Protein AF-A0A914FYN4-F1 (afdb_monomer_lite)

Sequence (173 aa):
MMVNKKKFKGQRDYVEPCQWNPIYTGNDLTDFSFATVGILIRLGVPTLMHIIGAFLCFIAFFFAIFGYFKKDSRSVISAIFYVIGGLTVSMSVLQFVCVVDDEMAPRMKPNAAGEPSSFSYRYGYSFMAAALSFLPAQLCIYLQTQMYFQRYPTPREKSKVIPGLEDLRNLFL

pLDDT: mean 80.45, std 16.2, range [28.34, 97.25]

Structure (mmCIF, N/CA/C/O backbone):
data_AF-A0A914FYN4-F1
#
_entry.id   AF-A0A914FYN4-F1
#
loop_
_atom_site.group_PDB
_atom_site.id
_atom_site.type_symbol
_atom_site.label_atom_id
_atom_site.label_alt_id
_atom_site.label_comp_id
_atom_site.label_asym_id
_atom_site.label_entity_id
_atom_site.label_seq_id
_atom_site.pdbx_PDB_ins_code
_atom_site.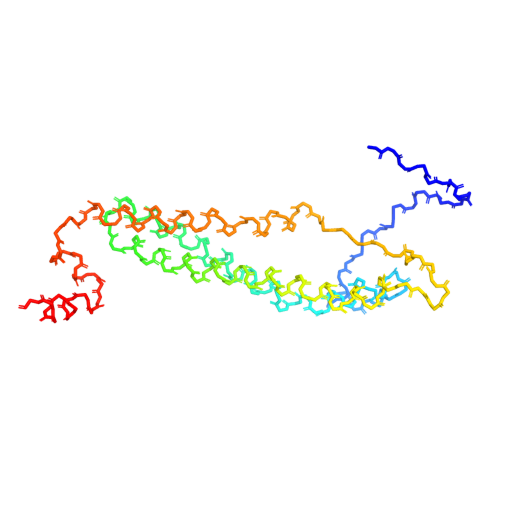Cartn_x
_atom_site.Cartn_y
_atom_site.Cartn_z
_atom_site.occupancy
_atom_site.B_iso_or_equiv
_atom_site.auth_seq_id
_atom_site.auth_comp_id
_atom_site.auth_asym_id
_atom_site.auth_atom_id
_atom_site.pdbx_PDB_model_num
ATOM 1 N N . MET A 1 1 ? 1.889 26.609 -20.715 1.00 28.34 1 MET A N 1
ATOM 2 C CA . MET A 1 1 ? 2.979 27.356 -21.376 1.00 28.34 1 MET A CA 1
ATOM 3 C C . MET A 1 1 ? 3.603 26.428 -22.407 1.00 28.34 1 MET A C 1
ATOM 5 O O . MET A 1 1 ? 4.052 25.349 -22.044 1.00 28.34 1 MET A O 1
ATOM 9 N N . MET A 1 2 ? 3.455 26.765 -23.688 1.00 29.69 2 MET A N 1
ATOM 10 C CA . MET A 1 2 ? 3.835 25.925 -24.827 1.00 29.69 2 MET A CA 1
ATOM 11 C C . MET A 1 2 ? 5.355 25.930 -25.005 1.00 29.69 2 MET A C 1
ATOM 13 O O . MET A 1 2 ? 5.947 27.002 -25.094 1.00 29.69 2 MET A O 1
ATOM 17 N N . VAL A 1 3 ? 5.975 24.752 -25.107 1.00 29.31 3 VAL A N 1
ATOM 18 C CA . VAL A 1 3 ? 7.357 24.621 -25.585 1.00 29.31 3 VAL A CA 1
ATOM 19 C C . VAL A 1 3 ? 7.325 23.886 -26.917 1.00 29.31 3 VAL A C 1
ATOM 21 O O . VAL A 1 3 ? 6.976 22.711 -27.011 1.00 29.31 3 VAL A O 1
ATOM 24 N N . ASN A 1 4 ? 7.652 24.649 -27.952 1.00 38.91 4 ASN A N 1
ATOM 25 C CA . ASN A 1 4 ? 7.756 24.257 -29.344 1.00 38.91 4 ASN A CA 1
ATOM 26 C C . ASN A 1 4 ? 8.944 23.289 -29.518 1.00 38.91 4 ASN A C 1
ATOM 28 O O . ASN A 1 4 ? 10.099 23.713 -29.486 1.00 38.91 4 ASN A O 1
ATOM 32 N N . LYS A 1 5 ? 8.679 21.984 -29.673 1.00 43.50 5 LYS A N 1
ATOM 33 C CA . LYS A 1 5 ? 9.694 21.015 -30.112 1.00 43.50 5 LYS A CA 1
ATOM 34 C C . LYS A 1 5 ? 9.671 20.942 -31.637 1.00 43.50 5 LYS A C 1
ATOM 36 O O . LYS A 1 5 ? 8.679 20.521 -32.229 1.00 43.50 5 LYS A O 1
ATOM 41 N N . LYS A 1 6 ? 10.787 21.345 -32.257 1.00 39.44 6 LYS A N 1
ATOM 42 C CA . LYS A 1 6 ? 11.084 21.137 -33.681 1.00 39.44 6 LYS A CA 1
ATOM 43 C C . LYS A 1 6 ? 10.727 19.696 -34.066 1.00 39.44 6 LYS A C 1
ATOM 45 O O . LYS A 1 6 ? 11.314 18.755 -33.539 1.00 39.44 6 LYS A O 1
ATOM 50 N N . LYS A 1 7 ? 9.764 19.541 -34.980 1.00 37.06 7 LYS A N 1
ATOM 51 C CA . LYS A 1 7 ? 9.417 18.256 -35.595 1.00 37.06 7 LYS A CA 1
ATOM 52 C C . LYS A 1 7 ? 10.630 17.735 -36.368 1.00 37.06 7 LYS A C 1
ATOM 54 O O . LYS A 1 7 ? 10.924 18.225 -37.457 1.00 37.06 7 LYS A O 1
ATOM 59 N N . PHE A 1 8 ? 11.314 16.739 -35.813 1.00 34.69 8 PHE A N 1
ATOM 60 C CA . PHE A 1 8 ? 12.179 15.864 -36.595 1.00 34.69 8 PHE A CA 1
ATOM 61 C C . PHE A 1 8 ? 11.290 15.085 -37.576 1.00 34.69 8 PHE A C 1
ATOM 63 O O . PHE A 1 8 ? 10.347 14.400 -37.179 1.00 34.69 8 PHE A O 1
ATOM 70 N N . LYS A 1 9 ? 11.547 15.254 -38.877 1.00 35.34 9 LYS A N 1
ATOM 71 C CA . LYS A 1 9 ? 10.918 14.477 -39.952 1.00 35.34 9 LYS A CA 1
ATOM 72 C C . LYS A 1 9 ? 11.304 13.006 -39.769 1.00 35.34 9 LYS A C 1
ATOM 74 O O . LYS A 1 9 ? 12.474 12.680 -39.931 1.00 35.34 9 LYS A O 1
ATOM 79 N N . GLY A 1 10 ? 10.336 12.138 -39.466 1.00 38.31 10 GLY A N 1
ATOM 80 C CA . GLY A 1 10 ? 10.534 10.684 -39.539 1.00 38.31 10 GLY A CA 1
ATOM 81 C C . GLY A 1 10 ? 9.731 9.815 -38.571 1.00 38.31 10 GLY A C 1
ATOM 82 O O . GLY A 1 10 ? 9.665 8.609 -38.782 1.00 38.31 10 GLY A O 1
ATOM 83 N N . GLN A 1 11 ? 9.089 10.374 -37.545 1.00 38.75 11 GLN A N 1
ATOM 84 C CA . GLN A 1 11 ? 8.362 9.563 -36.564 1.00 38.75 11 GLN A CA 1
ATOM 85 C C . GLN A 1 11 ? 6.919 9.335 -37.031 1.00 38.75 11 GLN A C 1
ATOM 87 O O . GLN A 1 11 ? 6.024 10.133 -36.772 1.00 38.75 11 GLN A O 1
ATOM 92 N N . ARG A 1 12 ? 6.713 8.260 -37.802 1.00 39.66 12 ARG A N 1
ATOM 93 C CA . ARG A 1 12 ? 5.394 7.624 -37.899 1.00 39.66 12 ARG A CA 1
ATOM 94 C C . ARG A 1 12 ? 5.006 7.195 -36.485 1.00 39.66 12 ARG A C 1
ATOM 96 O O . ARG A 1 12 ? 5.837 6.591 -35.810 1.00 39.66 12 ARG A O 1
ATOM 103 N N . ASP A 1 13 ? 3.782 7.503 -36.068 1.00 43.88 13 ASP A N 1
ATOM 104 C CA . ASP A 1 13 ? 3.164 7.018 -34.832 1.00 43.88 13 ASP A CA 1
ATOM 105 C C . ASP A 1 13 ? 3.024 5.486 -34.889 1.00 43.88 13 ASP A C 1
ATOM 107 O O . ASP A 1 13 ? 1.949 4.943 -35.134 1.00 43.88 13 ASP A O 1
ATOM 111 N N . TYR A 1 14 ? 4.127 4.757 -34.732 1.00 46.25 14 TYR A N 1
ATOM 112 C CA . TYR A 1 14 ? 4.066 3.338 -34.427 1.00 46.25 14 TYR A CA 1
ATOM 113 C C . TYR A 1 14 ? 3.670 3.234 -32.961 1.00 46.25 14 TYR A C 1
ATOM 115 O O . TYR A 1 14 ? 4.480 3.457 -32.065 1.00 46.25 14 TYR A O 1
ATOM 123 N N . VAL A 1 15 ? 2.397 2.925 -32.722 1.00 55.16 15 VAL A N 1
ATOM 124 C CA . VAL A 1 15 ? 1.985 2.325 -31.456 1.00 55.16 15 VAL A CA 1
ATOM 125 C C . VAL A 1 15 ? 2.696 0.979 -31.407 1.00 55.16 15 VAL A C 1
ATOM 127 O O . VAL A 1 15 ? 2.261 0.021 -32.045 1.00 55.16 15 VAL A O 1
ATOM 130 N N . GLU A 1 16 ? 3.848 0.929 -30.742 1.00 62.97 16 GLU A N 1
ATOM 131 C CA . GLU A 1 16 ? 4.521 -0.341 -30.509 1.00 62.97 16 GLU A CA 1
ATOM 132 C C . GLU A 1 16 ? 3.560 -1.256 -29.734 1.00 62.97 16 GLU A C 1
ATOM 134 O O . GLU A 1 16 ? 2.934 -0.816 -28.761 1.00 62.97 16 GLU A O 1
ATOM 139 N N . PRO A 1 17 ? 3.365 -2.507 -30.182 1.00 73.50 17 PRO A N 1
ATOM 140 C CA . PRO A 1 17 ? 2.426 -3.414 -29.543 1.00 73.50 17 PRO A CA 1
ATOM 141 C C . PRO A 1 17 ? 2.863 -3.675 -28.102 1.00 73.50 17 PRO A C 1
ATOM 143 O O . PRO A 1 17 ? 4.033 -3.971 -27.856 1.00 73.50 17 PRO A O 1
ATOM 146 N N . CYS A 1 18 ? 1.922 -3.596 -27.154 1.00 77.62 18 CYS A N 1
ATOM 147 C CA . CYS A 1 18 ? 2.189 -3.911 -25.753 1.00 77.62 18 CYS A CA 1
ATOM 148 C C . CYS A 1 18 ? 2.817 -5.303 -25.639 1.00 77.62 18 CYS A C 1
ATOM 150 O O . CYS A 1 18 ? 2.212 -6.299 -26.033 1.00 77.62 18 CYS A O 1
ATOM 152 N N . GLN A 1 19 ? 4.028 -5.355 -25.090 1.00 81.62 19 GLN A N 1
ATOM 153 C CA . GLN A 1 19 ? 4.735 -6.603 -24.853 1.00 81.62 19 GLN A CA 1
ATOM 154 C C . GLN A 1 19 ? 4.466 -7.099 -23.437 1.00 81.62 19 GLN A C 1
ATOM 156 O O . GLN A 1 19 ? 4.380 -6.318 -22.485 1.00 81.62 19 GLN A O 1
ATOM 161 N N . TRP A 1 20 ? 4.337 -8.414 -23.301 1.00 78.62 20 TRP A N 1
ATOM 162 C CA . TRP A 1 20 ? 4.246 -9.050 -21.997 1.00 78.62 20 TRP A CA 1
ATOM 163 C C . TRP A 1 20 ? 5.567 -8.930 -21.244 1.00 78.62 20 TRP A C 1
ATOM 165 O O . TRP A 1 20 ? 6.641 -8.826 -21.834 1.00 78.62 20 TRP A O 1
ATOM 175 N N . ASN A 1 21 ? 5.478 -8.953 -19.914 1.00 79.75 21 ASN A N 1
ATOM 176 C CA . ASN A 1 21 ? 6.653 -8.856 -19.062 1.00 79.75 21 ASN A CA 1
ATOM 177 C C . ASN A 1 21 ? 7.648 -9.998 -19.404 1.00 79.75 21 ASN A C 1
ATOM 179 O O . ASN A 1 21 ? 7.230 -11.166 -19.432 1.00 79.75 21 ASN A O 1
ATOM 183 N N . PRO A 1 22 ? 8.942 -9.693 -19.634 1.00 80.12 22 PRO A N 1
ATOM 184 C CA . PRO A 1 22 ? 9.991 -10.683 -19.880 1.00 80.12 22 PRO A CA 1
ATOM 185 C C . PRO A 1 22 ? 10.061 -11.759 -18.791 1.00 80.12 22 PRO A C 1
ATOM 187 O O . PRO A 1 22 ? 10.358 -12.906 -19.102 1.00 80.12 22 PRO A O 1
ATOM 190 N N . ILE A 1 23 ? 9.694 -11.440 -17.543 1.00 76.12 23 ILE A N 1
ATOM 191 C CA . ILE A 1 23 ? 9.638 -12.408 -16.433 1.00 76.12 23 ILE A CA 1
ATOM 192 C C . ILE A 1 23 ? 8.681 -13.574 -16.736 1.00 76.12 23 ILE A C 1
ATOM 194 O O . ILE A 1 23 ? 8.952 -14.701 -16.336 1.00 76.12 23 ILE A O 1
ATOM 198 N N . TYR A 1 24 ? 7.577 -13.323 -17.445 1.00 77.94 24 TYR A N 1
ATOM 199 C CA . TYR A 1 24 ? 6.593 -14.360 -17.782 1.00 77.94 24 TYR A CA 1
ATOM 200 C C . TYR A 1 24 ? 6.826 -14.992 -19.152 1.00 77.94 24 TYR A C 1
ATOM 202 O O . TYR A 1 24 ? 6.413 -16.124 -19.379 1.00 77.94 24 TYR A O 1
ATOM 210 N N . THR A 1 25 ? 7.458 -14.258 -20.068 1.00 80.75 25 THR A N 1
ATOM 211 C CA . THR A 1 25 ? 7.561 -14.666 -21.477 1.00 80.75 25 THR A CA 1
ATOM 212 C C . THR A 1 25 ? 8.934 -15.246 -21.817 1.00 80.75 25 THR A C 1
ATOM 214 O O . THR A 1 25 ? 9.065 -15.953 -22.807 1.00 80.75 25 THR A O 1
ATOM 217 N N . GLY A 1 26 ? 9.972 -14.940 -21.032 1.00 78.00 26 GLY A N 1
ATOM 218 C CA . GLY A 1 26 ? 11.362 -15.317 -21.314 1.00 78.00 26 GLY A CA 1
ATOM 219 C C . GLY A 1 26 ? 11.997 -14.572 -22.496 1.00 78.00 26 GLY A C 1
ATOM 220 O O . GLY A 1 26 ? 13.182 -14.751 -22.755 1.00 78.00 26 GLY A O 1
ATOM 221 N N . ASN A 1 27 ? 11.230 -13.732 -23.198 1.00 80.62 27 ASN A N 1
ATOM 222 C CA . ASN A 1 27 ? 11.717 -12.924 -24.310 1.00 80.62 27 ASN A CA 1
ATOM 223 C C . ASN A 1 27 ? 12.672 -11.841 -23.806 1.00 80.62 27 ASN A C 1
ATOM 225 O O . ASN A 1 27 ? 12.365 -11.148 -22.835 1.00 80.62 27 ASN A O 1
ATOM 229 N N . ASP A 1 28 ? 13.789 -11.652 -24.502 1.00 82.12 28 ASP A N 1
ATOM 230 C CA . ASP A 1 28 ? 14.659 -10.507 -24.268 1.00 82.12 28 ASP A CA 1
ATOM 231 C C . ASP A 1 28 ? 14.051 -9.263 -24.932 1.00 82.12 28 ASP A C 1
ATOM 233 O O . ASP A 1 28 ? 13.789 -9.240 -26.133 1.00 82.12 28 ASP A O 1
ATOM 237 N N . LEU A 1 29 ? 13.766 -8.243 -24.122 1.00 80.69 29 LEU A N 1
ATOM 238 C CA . LEU A 1 29 ? 13.192 -6.965 -24.554 1.00 80.69 29 LEU A CA 1
ATOM 239 C C . LEU A 1 29 ? 14.181 -5.805 -24.387 1.00 80.69 29 LEU A C 1
ATOM 241 O O . LEU A 1 29 ? 13.786 -4.635 -24.426 1.00 80.69 29 LEU A O 1
ATOM 245 N N . THR A 1 30 ? 15.465 -6.105 -24.188 1.00 79.75 30 THR A N 1
ATOM 246 C CA . THR A 1 30 ? 16.518 -5.085 -24.096 1.00 79.75 30 THR A CA 1
ATOM 247 C C . THR A 1 30 ? 16.640 -4.257 -25.373 1.00 79.75 30 THR A C 1
ATOM 249 O O . THR A 1 30 ? 16.900 -3.057 -25.268 1.00 79.75 30 THR A O 1
ATOM 252 N N . ASP A 1 31 ? 16.326 -4.848 -26.531 1.00 76.25 31 ASP A N 1
ATOM 253 C CA . ASP A 1 31 ? 16.250 -4.167 -27.831 1.00 76.25 31 ASP A CA 1
ATOM 254 C C . ASP A 1 31 ? 15.192 -3.049 -27.868 1.00 76.25 31 ASP A C 1
ATOM 256 O O . ASP A 1 31 ? 15.360 -2.064 -28.584 1.00 76.25 31 ASP A O 1
ATOM 260 N N . PHE A 1 32 ? 14.121 -3.167 -27.072 1.00 75.50 32 PHE A N 1
ATOM 261 C CA . PHE A 1 32 ? 13.082 -2.137 -26.958 1.00 75.50 32 PHE A CA 1
ATOM 262 C C . PHE A 1 32 ? 13.442 -1.085 -25.907 1.00 75.50 32 PHE A C 1
ATOM 264 O O . PHE A 1 32 ? 13.352 0.117 -26.155 1.00 75.50 32 PHE A O 1
ATOM 271 N N . SER A 1 33 ? 13.819 -1.517 -24.697 1.00 77.56 33 SER A N 1
ATOM 272 C CA . SER A 1 33 ? 14.196 -0.596 -23.620 1.00 77.56 33 SER A CA 1
ATOM 273 C C . SER A 1 33 ? 15.000 -1.274 -22.513 1.00 77.56 33 SER A C 1
ATOM 275 O O . SER A 1 33 ? 14.454 -1.889 -21.593 1.00 77.56 33 SER A O 1
ATOM 277 N N . PHE A 1 34 ? 16.313 -1.038 -22.515 1.00 81.12 34 PHE A N 1
ATOM 278 C CA . PHE A 1 34 ? 17.208 -1.469 -21.437 1.00 81.12 34 PHE A CA 1
ATOM 279 C C . PHE A 1 34 ? 16.817 -0.890 -20.060 1.00 81.12 34 PHE A C 1
ATOM 281 O O . PHE A 1 34 ? 17.009 -1.534 -19.032 1.00 81.12 34 PHE A O 1
ATOM 288 N N . ALA A 1 35 ? 16.268 0.332 -20.008 1.00 80.69 35 ALA A N 1
ATOM 289 C CA . ALA A 1 35 ? 15.891 0.988 -18.748 1.00 80.69 35 ALA A CA 1
ATOM 290 C C . ALA A 1 35 ? 14.637 0.372 -18.124 1.00 80.69 35 ALA A C 1
ATOM 292 O O . ALA A 1 35 ? 14.583 0.107 -16.924 1.00 80.69 35 ALA A O 1
ATOM 293 N N . THR A 1 36 ? 13.630 0.119 -18.958 1.00 83.62 36 THR A N 1
ATOM 294 C CA . THR A 1 36 ? 12.354 -0.445 -18.516 1.00 83.62 36 THR A CA 1
ATOM 295 C C . THR A 1 36 ? 12.530 -1.885 -18.051 1.00 83.62 36 THR A C 1
ATOM 297 O O . THR A 1 36 ? 11.974 -2.255 -17.020 1.00 83.62 36 THR A O 1
ATOM 300 N N . VAL A 1 37 ? 13.342 -2.678 -18.758 1.00 84.75 37 VAL A N 1
ATOM 301 C CA . VAL A 1 37 ? 13.661 -4.057 -18.357 1.00 84.75 37 VAL A CA 1
ATOM 302 C C . VAL A 1 37 ? 14.398 -4.087 -17.010 1.00 84.75 37 VAL A C 1
ATOM 304 O O . VAL A 1 37 ? 14.031 -4.882 -16.145 1.00 84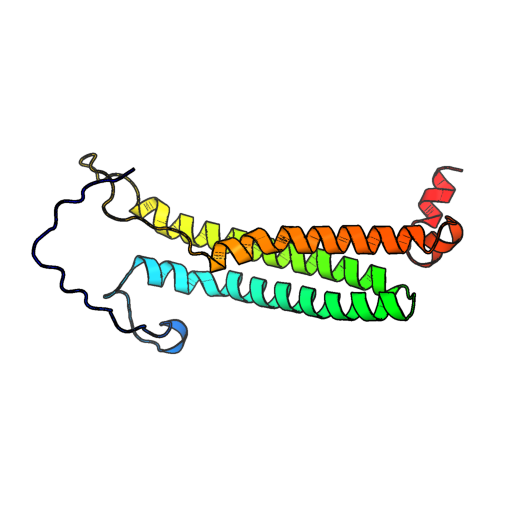.75 37 VAL A O 1
ATOM 307 N N . GLY A 1 38 ? 15.359 -3.180 -16.785 1.00 84.31 38 GLY A N 1
ATOM 308 C CA . GLY A 1 38 ? 16.080 -3.065 -15.508 1.00 84.31 38 GLY A CA 1
ATOM 309 C C . GLY A 1 38 ? 15.162 -2.779 -14.314 1.00 84.31 38 GLY A C 1
ATOM 310 O O . GLY A 1 38 ? 15.223 -3.482 -13.302 1.00 84.31 38 GLY A O 1
ATOM 311 N N . ILE A 1 39 ? 14.243 -1.816 -14.457 1.00 87.38 39 ILE A N 1
ATOM 312 C CA . ILE A 1 39 ? 13.223 -1.527 -13.433 1.00 87.38 39 ILE A CA 1
ATOM 313 C C . ILE A 1 39 ? 12.348 -2.756 -13.184 1.00 87.38 39 ILE A C 1
ATOM 315 O O . ILE A 1 39 ? 12.096 -3.119 -12.037 1.00 87.38 39 ILE A O 1
ATOM 319 N N . LEU A 1 40 ? 11.879 -3.403 -14.251 1.00 87.00 40 LEU A N 1
ATOM 320 C CA . LEU A 1 40 ? 10.882 -4.466 -14.175 1.00 87.00 40 LEU A CA 1
ATOM 321 C C . LEU A 1 40 ? 11.380 -5.702 -13.421 1.00 87.00 40 LEU A C 1
ATOM 323 O O . LEU A 1 40 ? 10.636 -6.265 -12.619 1.00 87.00 40 LEU A O 1
ATOM 327 N N . ILE A 1 41 ? 12.645 -6.079 -13.619 1.00 85.50 41 ILE A N 1
ATOM 328 C CA . ILE A 1 41 ? 13.282 -7.197 -12.907 1.00 85.50 41 ILE A CA 1
ATOM 329 C C . ILE A 1 41 ? 13.371 -6.910 -11.401 1.00 85.50 41 ILE A C 1
ATOM 331 O O . ILE A 1 41 ? 13.139 -7.796 -10.580 1.00 85.50 41 ILE A O 1
ATOM 335 N N . ARG A 1 42 ? 13.648 -5.658 -11.019 1.00 88.75 42 ARG A N 1
ATOM 336 C CA . ARG A 1 42 ? 13.755 -5.236 -9.612 1.00 88.75 42 ARG A CA 1
ATOM 337 C C . ARG A 1 42 ? 12.401 -4.978 -8.948 1.00 88.75 42 ARG A C 1
ATOM 339 O O . ARG A 1 42 ? 12.329 -4.857 -7.726 1.00 88.75 42 ARG A O 1
ATOM 346 N N . LEU A 1 43 ? 11.316 -4.932 -9.723 1.00 90.19 43 LEU A N 1
ATOM 347 C CA . LEU A 1 43 ? 9.990 -4.575 -9.226 1.00 90.19 43 LEU A CA 1
ATOM 348 C C . LEU A 1 43 ? 9.191 -5.742 -8.629 1.00 90.19 43 LEU A C 1
ATOM 350 O O . LEU A 1 43 ? 8.131 -5.523 -8.037 1.00 90.19 43 LEU A O 1
ATOM 354 N N . GLY A 1 44 ? 9.703 -6.972 -8.707 1.00 88.88 44 GLY A N 1
ATOM 355 C CA . GLY A 1 44 ? 9.041 -8.144 -8.129 1.00 88.88 44 GLY A CA 1
ATOM 356 C C . GLY A 1 44 ? 8.733 -7.986 -6.635 1.00 88.88 44 GLY A C 1
ATOM 357 O O . GLY A 1 44 ? 7.580 -8.113 -6.226 1.00 88.88 44 GLY A O 1
ATOM 358 N N . VAL A 1 45 ? 9.740 -7.640 -5.824 1.00 91.50 45 VAL A N 1
ATOM 359 C CA . VAL A 1 45 ? 9.586 -7.513 -4.361 1.00 91.50 45 VAL A CA 1
ATOM 360 C C . VAL A 1 45 ? 8.621 -6.383 -3.968 1.00 91.50 45 VAL A C 1
ATOM 362 O O . VAL A 1 45 ? 7.661 -6.677 -3.250 1.00 91.50 45 VAL A O 1
ATOM 365 N N . PRO A 1 46 ? 8.771 -5.135 -4.469 1.00 94.62 46 PRO A N 1
ATOM 366 C CA . PRO A 1 46 ? 7.817 -4.068 -4.171 1.00 94.62 46 PRO A CA 1
ATOM 367 C C . PRO A 1 46 ? 6.385 -4.434 -4.572 1.00 94.62 46 PRO A C 1
ATOM 369 O O . PRO A 1 46 ? 5.452 -4.199 -3.808 1.00 94.62 46 PRO A O 1
ATOM 372 N N . THR A 1 47 ? 6.193 -5.073 -5.730 1.00 92.94 47 THR A N 1
ATOM 373 C CA . THR A 1 47 ? 4.855 -5.473 -6.198 1.00 92.94 47 THR A CA 1
ATOM 374 C C . THR A 1 47 ? 4.209 -6.488 -5.259 1.00 92.94 47 THR A C 1
ATOM 376 O O . THR A 1 47 ? 3.043 -6.338 -4.897 1.00 92.94 47 THR A O 1
ATOM 379 N N . LEU A 1 48 ? 4.962 -7.495 -4.809 1.00 94.62 48 LEU A N 1
ATOM 380 C CA . LEU A 1 48 ? 4.464 -8.490 -3.857 1.00 94.62 48 LEU A CA 1
ATOM 381 C C . LEU A 1 48 ? 4.091 -7.856 -2.514 1.00 94.62 48 LEU A C 1
ATOM 383 O O . LEU A 1 48 ? 3.011 -8.129 -1.989 1.00 94.62 48 LEU A O 1
ATOM 387 N N . MET A 1 49 ? 4.937 -6.967 -1.986 1.00 95.69 49 MET A N 1
ATOM 388 C CA . MET A 1 49 ? 4.630 -6.229 -0.757 1.00 95.69 49 MET A CA 1
ATOM 389 C C . MET A 1 49 ? 3.371 -5.372 -0.920 1.00 95.69 49 MET A C 1
ATOM 391 O O . MET A 1 49 ? 2.526 -5.355 -0.027 1.00 95.69 49 MET A O 1
ATOM 395 N N . HIS A 1 50 ? 3.199 -4.719 -2.073 1.00 96.19 50 HIS A N 1
ATOM 396 C CA . HIS A 1 50 ? 2.009 -3.924 -2.371 1.00 96.19 50 HIS A CA 1
ATOM 397 C C . HIS A 1 50 ? 0.735 -4.778 -2.357 1.00 96.19 50 HIS A C 1
ATOM 399 O O . HIS A 1 50 ? -0.250 -4.401 -1.725 1.00 96.19 50 HIS A O 1
ATOM 405 N N . ILE A 1 51 ? 0.767 -5.954 -2.996 1.00 96.50 51 ILE A N 1
ATOM 406 C CA . ILE A 1 51 ? -0.363 -6.896 -3.037 1.00 96.50 51 ILE A CA 1
ATOM 407 C C . ILE A 1 51 ? -0.709 -7.390 -1.627 1.00 96.50 51 ILE A C 1
ATOM 409 O O . ILE A 1 51 ? -1.879 -7.369 -1.243 1.00 96.50 51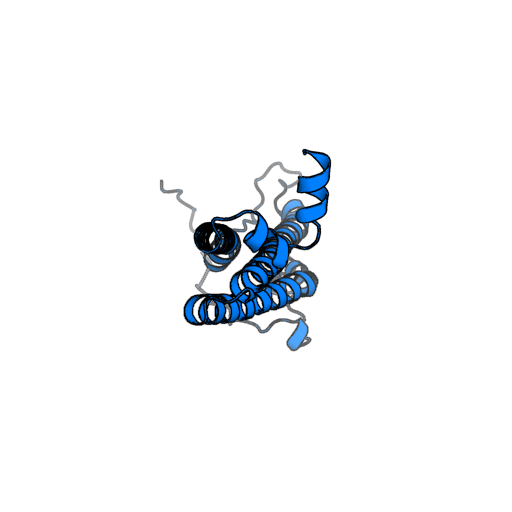 ILE A O 1
ATOM 413 N N . ILE A 1 52 ? 0.292 -7.787 -0.835 1.00 97.25 52 ILE A N 1
ATOM 414 C CA . ILE A 1 52 ? 0.089 -8.252 0.547 1.00 97.25 52 ILE A CA 1
ATOM 415 C C . ILE A 1 52 ? -0.504 -7.131 1.409 1.00 97.25 52 ILE A C 1
ATOM 417 O O . ILE A 1 52 ? -1.482 -7.352 2.123 1.00 97.25 52 ILE A O 1
ATOM 421 N N . GLY A 1 53 ? 0.045 -5.918 1.322 1.00 96.56 53 GLY A N 1
ATOM 422 C CA . GLY A 1 53 ? -0.452 -4.760 2.063 1.00 96.56 53 GLY A CA 1
ATOM 423 C C . GLY A 1 53 ? -1.890 -4.394 1.684 1.00 96.56 53 GLY A C 1
ATOM 424 O O . GLY A 1 53 ? -2.728 -4.189 2.564 1.00 96.56 53 GLY A O 1
ATOM 425 N N . ALA A 1 54 ? -2.210 -4.388 0.388 1.00 96.06 54 ALA A N 1
ATOM 426 C CA . ALA A 1 54 ? -3.562 -4.136 -0.106 1.00 96.06 54 ALA A CA 1
ATOM 427 C C . ALA A 1 54 ? -4.554 -5.210 0.369 1.00 96.06 54 ALA A C 1
ATOM 429 O O . ALA A 1 54 ? -5.667 -4.884 0.786 1.00 96.06 54 ALA A O 1
ATOM 430 N N . PHE A 1 55 ? -4.141 -6.480 0.375 1.00 97.00 55 PHE A N 1
ATOM 431 C CA . PHE A 1 55 ? -4.950 -7.586 0.882 1.00 97.00 55 PHE A CA 1
ATOM 432 C C . PHE A 1 55 ? -5.220 -7.472 2.390 1.00 97.00 55 PHE A C 1
ATOM 434 O O . PHE A 1 55 ? -6.352 -7.676 2.833 1.00 97.00 55 PHE A O 1
ATOM 441 N N . LEU A 1 56 ? -4.224 -7.069 3.185 1.00 96.31 56 LEU A N 1
ATOM 442 C CA . LEU A 1 56 ? -4.409 -6.796 4.614 1.00 96.31 56 LEU A CA 1
ATOM 443 C C . LEU A 1 56 ? -5.404 -5.651 4.849 1.00 96.31 56 LEU A C 1
ATOM 445 O O . LEU A 1 56 ? -6.300 -5.793 5.680 1.00 96.31 56 LEU A O 1
ATOM 449 N N . CYS A 1 57 ? -5.303 -4.554 4.091 1.00 95.88 57 CYS A N 1
ATOM 450 C CA . CYS A 1 57 ? -6.271 -3.452 4.145 1.00 95.88 57 CYS A CA 1
ATOM 451 C C . CYS A 1 57 ? -7.686 -3.905 3.749 1.00 95.88 57 CYS A C 1
ATOM 453 O O . CYS A 1 57 ? -8.665 -3.498 4.373 1.00 95.88 57 CYS A O 1
ATOM 455 N N . PHE A 1 58 ? -7.806 -4.783 2.751 1.00 95.81 58 PHE A N 1
ATOM 456 C CA . PHE A 1 58 ? -9.085 -5.363 2.345 1.00 95.81 58 PHE A CA 1
ATOM 457 C C . PHE A 1 58 ? -9.713 -6.197 3.469 1.00 95.81 58 PHE A C 1
ATOM 459 O O . PHE A 1 58 ? -10.883 -6.007 3.794 1.00 95.81 58 PHE A O 1
ATOM 466 N N . ILE A 1 59 ? -8.941 -7.059 4.139 1.00 95.50 59 ILE A N 1
ATOM 467 C CA . ILE A 1 59 ? -9.418 -7.805 5.317 1.00 95.50 59 ILE A CA 1
ATOM 468 C C . ILE A 1 59 ? -9.793 -6.849 6.462 1.00 95.50 59 ILE A C 1
ATOM 470 O O . ILE A 1 59 ? -10.834 -7.022 7.107 1.00 95.50 59 ILE A O 1
ATOM 474 N N . ALA A 1 60 ? -8.980 -5.814 6.698 1.00 95.06 60 ALA A N 1
ATOM 475 C CA . ALA A 1 60 ? -9.227 -4.804 7.723 1.00 95.06 60 ALA A CA 1
ATOM 476 C C . ALA A 1 60 ? -10.579 -4.111 7.522 1.00 95.06 60 ALA A C 1
ATOM 478 O O . ALA A 1 60 ? -11.298 -3.885 8.498 1.00 95.06 60 ALA A O 1
ATOM 479 N N . PHE A 1 61 ? -10.961 -3.833 6.275 1.00 94.00 61 PHE A N 1
ATOM 480 C CA . PHE A 1 61 ? -12.254 -3.253 5.925 1.00 94.00 61 PHE A CA 1
ATOM 481 C C . PHE A 1 61 ? -13.434 -4.124 6.371 1.00 94.00 61 PHE A C 1
ATOM 483 O O . PHE A 1 61 ? -14.351 -3.620 7.023 1.00 94.00 61 PHE A O 1
ATOM 490 N N . PHE A 1 62 ? -13.401 -5.438 6.126 1.00 93.81 62 PHE A N 1
ATOM 491 C CA . PHE A 1 62 ? -14.468 -6.327 6.604 1.00 93.81 62 PHE A CA 1
ATOM 492 C C . PHE A 1 62 ? -14.534 -6.368 8.126 1.00 93.81 62 PHE A C 1
ATOM 494 O O . PHE A 1 62 ? -15.624 -6.275 8.695 1.00 93.81 62 PHE A O 1
ATOM 501 N N . PHE A 1 63 ? -13.390 -6.450 8.810 1.00 92.38 63 PHE A N 1
ATOM 502 C CA . PHE A 1 63 ? -13.379 -6.380 10.271 1.00 92.38 63 PHE A CA 1
ATOM 503 C C . PHE A 1 63 ? -13.890 -5.035 10.796 1.00 92.38 63 PHE A C 1
ATOM 505 O O . PHE A 1 63 ? -14.560 -5.021 11.831 1.00 92.38 63 PHE A O 1
ATOM 512 N N . ALA A 1 64 ? -13.644 -3.929 10.085 1.00 91.06 64 ALA A N 1
ATOM 513 C CA . ALA A 1 64 ? -14.178 -2.617 10.440 1.00 91.06 64 ALA A CA 1
ATOM 514 C C . ALA A 1 64 ? -15.707 -2.631 10.399 1.00 91.06 64 ALA A C 1
ATOM 516 O O . ALA A 1 64 ? -16.348 -2.252 11.378 1.00 91.06 64 ALA A O 1
ATOM 517 N N . ILE A 1 65 ? -16.282 -3.139 9.304 1.00 91.31 65 ILE A N 1
ATOM 518 C CA . ILE A 1 65 ? -17.732 -3.246 9.112 1.00 91.31 65 ILE A CA 1
ATOM 519 C C . ILE A 1 65 ? -18.350 -4.154 10.176 1.00 91.31 65 ILE A C 1
ATOM 521 O O . ILE A 1 65 ? -19.276 -3.749 10.880 1.00 91.31 65 ILE A O 1
ATOM 525 N N . PHE A 1 66 ? -17.829 -5.371 10.349 1.00 90.75 66 PHE A N 1
ATOM 526 C CA . PHE A 1 66 ? -18.368 -6.306 11.337 1.00 90.75 66 PHE A CA 1
ATOM 527 C C . PHE A 1 66 ? -18.224 -5.786 12.771 1.00 90.75 66 PHE A C 1
ATOM 529 O O . PHE A 1 66 ? -19.143 -5.958 13.574 1.00 90.75 66 PHE A O 1
ATOM 536 N N . GLY A 1 67 ? -17.105 -5.132 13.096 1.00 85.75 67 GLY A N 1
ATOM 537 C CA . GLY A 1 67 ? -16.891 -4.481 14.389 1.00 85.75 67 GLY A CA 1
ATOM 538 C C . GLY A 1 67 ? -17.844 -3.308 14.623 1.00 85.75 67 GLY A C 1
ATOM 539 O O . GLY A 1 67 ? -18.346 -3.134 15.735 1.00 85.75 67 GLY A O 1
ATOM 540 N N . TYR A 1 68 ? -18.162 -2.545 13.574 1.00 86.19 68 TYR A N 1
ATOM 541 C CA . TYR A 1 68 ? -19.130 -1.454 13.640 1.00 86.19 68 TYR A CA 1
ATOM 542 C C . TYR A 1 68 ? -20.536 -1.970 13.972 1.00 86.19 68 TYR A C 1
ATOM 544 O O . TYR A 1 68 ? -21.121 -1.527 14.965 1.00 86.19 68 TYR A O 1
ATOM 552 N N . PHE A 1 69 ? -21.037 -2.953 13.214 1.00 86.44 69 PHE A N 1
ATOM 553 C CA . PHE A 1 69 ? -22.381 -3.515 13.404 1.00 86.44 69 PHE A CA 1
ATOM 554 C C . PHE A 1 69 ? -22.542 -4.262 14.731 1.00 86.44 69 PHE A C 1
ATOM 556 O O . PHE A 1 69 ? -23.520 -4.044 15.443 1.00 86.44 69 PHE A O 1
ATOM 563 N N . LYS A 1 70 ? -21.586 -5.126 15.096 1.00 83.31 70 LYS A N 1
ATOM 564 C CA . LYS A 1 70 ? -21.676 -5.944 16.322 1.00 83.31 70 LYS A CA 1
ATOM 565 C C . LYS A 1 70 ? -21.278 -5.201 17.597 1.00 83.31 70 LYS A C 1
ATOM 567 O O . LYS A 1 70 ? -21.346 -5.770 18.679 1.00 83.31 70 LYS A O 1
ATOM 572 N N . LYS A 1 71 ? -20.852 -3.945 17.468 1.00 78.00 71 LYS A N 1
ATOM 573 C CA . LYS A 1 71 ? -20.270 -3.131 18.537 1.00 78.00 71 LYS A CA 1
ATOM 574 C C . LYS A 1 71 ? -19.115 -3.805 19.297 1.00 78.00 71 LYS A C 1
ATOM 576 O O . LYS A 1 71 ? -18.937 -3.580 20.488 1.00 78.00 71 LYS A O 1
ATOM 581 N N . ASP A 1 72 ? -18.323 -4.601 18.587 1.00 78.19 72 ASP A N 1
ATOM 582 C CA . ASP A 1 72 ? -17.320 -5.507 19.153 1.00 78.19 72 ASP A CA 1
ATOM 583 C C . ASP A 1 72 ? -15.891 -4.927 19.061 1.00 78.1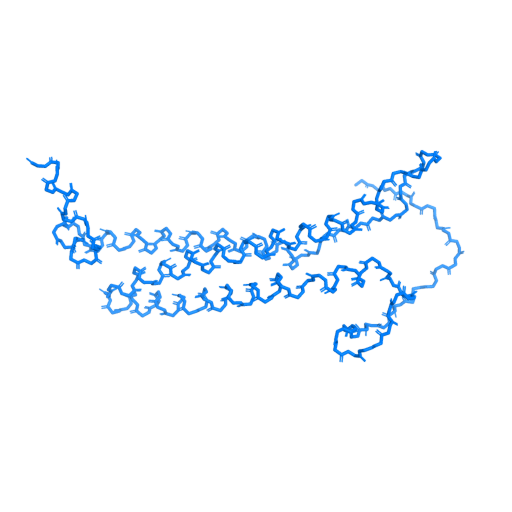9 72 ASP A C 1
ATOM 585 O O . ASP A 1 72 ? -15.584 -4.102 18.197 1.00 78.19 72 ASP A O 1
ATOM 589 N N . SER A 1 73 ? -14.996 -5.427 19.913 1.00 76.75 73 SER A N 1
ATOM 590 C CA . SER A 1 73 ? -13.541 -5.193 19.951 1.00 76.75 73 SER A CA 1
ATOM 591 C C . SER A 1 73 ? -12.810 -5.452 18.622 1.00 76.75 73 SER A C 1
ATOM 593 O O . SER A 1 73 ? -11.707 -4.947 18.407 1.00 76.75 73 SER A O 1
ATOM 595 N N . ARG A 1 74 ? -13.449 -6.152 17.673 1.00 82.69 74 ARG A N 1
ATOM 596 C CA . ARG A 1 74 ? -12.977 -6.330 16.284 1.00 82.69 74 ARG A CA 1
ATOM 597 C C . ARG A 1 74 ? -12.674 -5.008 15.582 1.00 82.69 74 ARG A C 1
ATOM 599 O O . ARG A 1 74 ? -11.876 -4.990 14.647 1.00 82.69 74 ARG A O 1
ATOM 606 N N . SER A 1 75 ? -13.274 -3.905 16.038 1.00 85.38 75 SER A N 1
ATOM 607 C CA . SER A 1 75 ? -12.961 -2.575 15.530 1.00 85.38 75 SER A CA 1
ATOM 608 C C . SER A 1 75 ? -11.495 -2.190 15.754 1.00 85.38 75 SER A C 1
ATOM 610 O O . SER A 1 75 ? -10.881 -1.608 14.865 1.00 85.38 75 SER A O 1
ATOM 612 N N . VAL A 1 76 ? -10.923 -2.563 16.903 1.00 85.81 76 VAL A N 1
ATO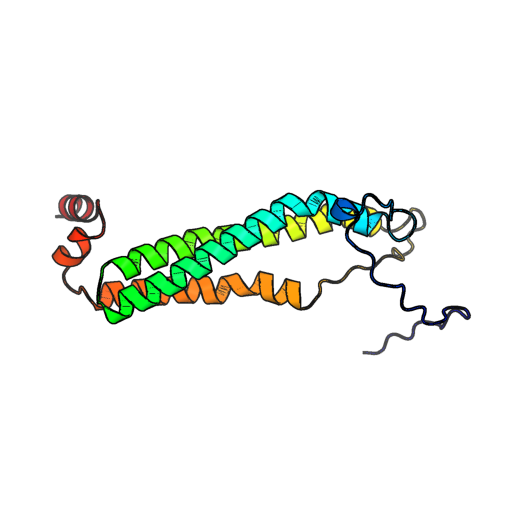M 613 C CA . VAL A 1 76 ? -9.513 -2.319 17.252 1.00 85.81 76 VAL A CA 1
ATOM 614 C C . VAL A 1 76 ? -8.599 -3.220 16.432 1.00 85.81 76 VAL A C 1
ATOM 616 O O . VAL A 1 76 ? -7.610 -2.752 15.877 1.00 85.81 76 VAL A O 1
ATOM 619 N N . ILE A 1 77 ? -8.974 -4.494 16.284 1.00 89.19 77 ILE A N 1
ATOM 620 C CA . ILE A 1 77 ? -8.239 -5.453 15.450 1.00 89.19 77 ILE A CA 1
ATOM 621 C C . ILE A 1 77 ? -8.146 -4.927 14.011 1.00 89.19 77 ILE A C 1
ATOM 623 O O . ILE A 1 77 ? -7.059 -4.873 13.446 1.00 89.19 77 ILE A O 1
ATOM 627 N N . SER A 1 78 ? -9.258 -4.447 13.448 1.00 92.50 78 SER A N 1
ATOM 628 C CA . SER A 1 78 ? -9.279 -3.796 12.134 1.00 92.50 78 SER A CA 1
ATOM 629 C C . SER A 1 78 ? -8.299 -2.619 12.036 1.00 92.50 78 SER A C 1
ATOM 631 O O . SER A 1 78 ? -7.542 -2.545 11.071 1.00 92.50 78 SER A O 1
ATOM 633 N N . ALA A 1 79 ? -8.254 -1.736 13.041 1.00 92.12 79 ALA A N 1
ATOM 634 C CA . ALA A 1 79 ? -7.315 -0.614 13.053 1.00 92.12 79 ALA A CA 1
ATOM 635 C C . ALA A 1 79 ? -5.849 -1.087 13.022 1.00 92.12 79 ALA A C 1
ATOM 637 O O . ALA A 1 79 ? -5.051 -0.525 12.277 1.00 92.12 79 ALA A O 1
ATOM 638 N N . ILE A 1 80 ? -5.503 -2.157 13.749 1.00 92.44 80 ILE A N 1
ATOM 639 C CA . ILE A 1 80 ? -4.156 -2.757 13.725 1.00 92.44 80 ILE A CA 1
ATOM 640 C C . ILE A 1 80 ? -3.817 -3.287 12.325 1.00 92.44 80 ILE A C 1
ATOM 642 O O . ILE A 1 80 ? -2.742 -2.996 11.801 1.00 92.44 80 ILE A O 1
ATOM 646 N N . PHE A 1 81 ? -4.737 -4.016 11.684 1.00 95.00 81 PHE A N 1
ATOM 647 C CA . PHE A 1 81 ? -4.534 -4.496 10.313 1.00 95.00 81 PHE A CA 1
ATOM 648 C C . PHE A 1 81 ? -4.369 -3.345 9.315 1.00 95.00 81 PHE A C 1
ATOM 650 O O . PHE A 1 81 ? -3.516 -3.436 8.436 1.00 95.00 81 PHE A O 1
ATOM 657 N N . TYR A 1 82 ? -5.119 -2.249 9.466 1.00 95.38 82 TYR A N 1
ATOM 658 C CA . TYR A 1 82 ? -4.937 -1.055 8.641 1.00 95.38 82 TYR A CA 1
ATOM 659 C C . TYR A 1 82 ? -3.584 -0.372 8.866 1.00 95.38 82 TYR A C 1
ATOM 661 O O . TYR A 1 82 ? -2.994 0.088 7.892 1.00 95.38 82 TYR A O 1
ATOM 669 N N . VAL A 1 83 ? -3.061 -0.331 10.099 1.00 95.62 83 VAL A N 1
ATOM 670 C CA . VAL A 1 83 ? -1.702 0.177 10.367 1.00 95.62 83 VAL A CA 1
ATOM 671 C C . VAL A 1 83 ? -0.674 -0.671 9.617 1.00 95.62 83 VAL A C 1
ATOM 673 O O . VAL A 1 83 ? 0.127 -0.137 8.854 1.00 95.62 83 VAL A O 1
ATOM 676 N N . ILE A 1 84 ? -0.714 -1.995 9.788 1.00 96.00 84 ILE A N 1
ATOM 677 C CA . ILE A 1 84 ? 0.262 -2.905 9.172 1.00 96.00 84 ILE A CA 1
ATOM 678 C C . ILE A 1 84 ? 0.141 -2.874 7.643 1.00 96.00 84 ILE A C 1
ATOM 680 O O . ILE A 1 84 ? 1.142 -2.706 6.945 1.00 96.00 84 ILE A O 1
ATOM 684 N N . GLY A 1 85 ? -1.078 -2.996 7.114 1.00 96.12 85 GLY A N 1
ATOM 685 C CA . GLY A 1 85 ? -1.353 -2.964 5.679 1.00 96.12 85 GLY A CA 1
ATOM 686 C C . GLY A 1 85 ? -0.973 -1.625 5.049 1.00 96.12 85 GLY A C 1
ATOM 687 O O . GLY A 1 85 ? -0.252 -1.602 4.053 1.00 96.12 85 GLY A O 1
ATOM 688 N N . GLY A 1 86 ? -1.367 -0.509 5.668 1.00 95.56 86 GLY A N 1
ATOM 689 C CA . GLY A 1 86 ? -1.065 0.843 5.199 1.00 95.56 86 GLY A CA 1
ATOM 690 C C . GLY A 1 86 ? 0.433 1.143 5.175 1.00 95.56 86 GLY A C 1
ATOM 691 O O . GLY A 1 86 ? 0.933 1.659 4.178 1.00 95.56 86 GLY A O 1
ATOM 692 N N . LEU A 1 87 ? 1.174 0.759 6.221 1.00 95.69 87 LEU A N 1
ATOM 693 C CA . LEU A 1 87 ? 2.635 0.889 6.243 1.00 95.69 87 LEU A CA 1
ATOM 694 C C . LEU A 1 87 ? 3.304 0.002 5.188 1.00 95.69 87 LEU A C 1
ATOM 696 O O . LEU A 1 87 ? 4.237 0.447 4.522 1.00 95.69 87 LEU A O 1
ATOM 700 N N . THR A 1 88 ? 2.810 -1.223 4.991 1.00 96.44 88 THR A N 1
ATOM 701 C CA . THR A 1 88 ? 3.339 -2.149 3.975 1.00 96.44 88 THR A CA 1
ATOM 702 C C . THR A 1 88 ? 3.136 -1.594 2.562 1.00 96.44 88 THR A C 1
ATOM 704 O O . THR A 1 88 ? 4.071 -1.589 1.759 1.00 96.44 88 THR A O 1
ATOM 707 N N . VAL A 1 89 ? 1.948 -1.050 2.268 1.00 96.44 89 VAL A N 1
ATOM 708 C CA . VAL A 1 89 ? 1.657 -0.368 0.997 1.00 96.44 89 VAL A CA 1
ATOM 709 C C . VAL A 1 89 ? 2.576 0.841 0.812 1.00 96.44 89 VAL A C 1
ATOM 711 O O . VAL A 1 89 ? 3.224 0.950 -0.227 1.00 96.44 89 VAL A O 1
ATOM 714 N N . SER A 1 90 ? 2.725 1.707 1.813 1.00 95.44 90 SER A N 1
ATOM 715 C CA . SER A 1 90 ? 3.620 2.870 1.717 1.00 95.44 90 SER A CA 1
ATOM 716 C C . SER A 1 90 ? 5.076 2.481 1.473 1.00 95.44 90 SER A C 1
ATOM 718 O O . SER A 1 90 ? 5.733 3.076 0.620 1.00 95.44 90 SER A O 1
ATOM 720 N N . MET A 1 91 ? 5.574 1.449 2.158 1.00 96.25 91 MET A N 1
ATOM 721 C CA . MET A 1 91 ? 6.934 0.947 1.949 1.00 96.25 91 MET A CA 1
ATOM 722 C C . MET A 1 91 ? 7.125 0.383 0.542 1.00 96.25 91 MET A C 1
ATOM 724 O O . MET A 1 91 ? 8.145 0.656 -0.084 1.00 96.25 91 MET A O 1
ATOM 728 N N . SER A 1 92 ? 6.139 -0.336 0.001 1.00 96.69 92 SER A N 1
ATOM 729 C CA . SER A 1 92 ? 6.209 -0.828 -1.381 1.00 96.69 92 SER A CA 1
ATOM 730 C C . SER A 1 92 ? 6.268 0.303 -2.415 1.00 96.69 92 SER A C 1
ATOM 732 O O . SER A 1 92 ? 7.034 0.228 -3.374 1.00 96.69 92 SER A O 1
ATOM 734 N N . VAL A 1 93 ? 5.511 1.386 -2.202 1.00 96.12 93 VAL A N 1
ATOM 735 C CA . VAL A 1 93 ? 5.535 2.569 -3.074 1.00 96.12 93 VAL A CA 1
ATOM 736 C C . VAL A 1 93 ? 6.883 3.282 -2.971 1.00 96.12 93 VAL A C 1
ATOM 738 O O . VAL A 1 93 ? 7.438 3.678 -3.994 1.00 96.12 93 VAL A O 1
ATOM 741 N N . LEU A 1 94 ? 7.445 3.405 -1.765 1.00 95.69 94 LEU A N 1
ATOM 742 C CA . LEU A 1 94 ? 8.772 3.988 -1.568 1.00 95.69 94 LEU A CA 1
ATOM 743 C C . LEU A 1 94 ? 9.855 3.165 -2.277 1.00 95.69 94 LEU A C 1
ATOM 745 O O . LEU A 1 94 ? 10.675 3.731 -2.992 1.00 95.69 94 LEU A O 1
ATOM 749 N N . GLN A 1 95 ? 9.820 1.836 -2.152 1.00 95.50 95 GLN A N 1
ATOM 750 C CA . GLN A 1 95 ? 10.752 0.958 -2.861 1.00 95.50 95 GLN A CA 1
ATOM 751 C C . GLN A 1 95 ? 10.606 1.067 -4.383 1.00 95.50 95 GLN A C 1
ATOM 753 O O . GLN A 1 95 ? 11.618 1.082 -5.077 1.00 95.50 95 GLN A O 1
ATOM 758 N N . PHE A 1 96 ? 9.379 1.183 -4.911 1.00 94.56 96 PHE A N 1
ATOM 759 C CA . PHE A 1 96 ? 9.158 1.452 -6.337 1.00 94.56 96 PHE A CA 1
ATOM 760 C C . PHE A 1 96 ? 9.881 2.734 -6.770 1.00 94.56 96 PHE A C 1
ATOM 762 O O . PHE A 1 96 ? 10.582 2.725 -7.778 1.00 94.56 96 PHE A O 1
ATOM 769 N N . VAL A 1 97 ? 9.756 3.818 -5.996 1.00 93.88 97 VAL A N 1
ATOM 770 C CA . VAL A 1 97 ? 10.450 5.085 -6.281 1.00 93.88 97 VAL A CA 1
ATOM 771 C C . VAL A 1 97 ? 11.963 4.901 -6.248 1.00 93.88 97 VAL A C 1
ATOM 773 O O . VAL A 1 97 ? 12.623 5.346 -7.178 1.00 93.88 97 VAL A O 1
ATOM 776 N N . CYS A 1 98 ? 12.506 4.215 -5.239 1.00 94.19 98 CYS A N 1
ATOM 777 C CA . CYS A 1 98 ? 13.943 3.947 -5.149 1.00 94.19 98 CYS A CA 1
ATOM 778 C C . CYS A 1 98 ? 14.456 3.135 -6.345 1.00 94.19 98 CYS A C 1
ATOM 780 O O . CYS A 1 98 ? 15.453 3.507 -6.942 1.00 94.19 98 CYS A O 1
ATOM 782 N N . VAL A 1 99 ? 13.751 2.072 -6.746 1.00 93.12 99 VAL A N 1
ATOM 783 C CA . VAL A 1 99 ? 14.134 1.250 -7.907 1.00 93.12 99 VAL A CA 1
ATOM 784 C C . VAL A 1 99 ? 14.141 2.072 -9.195 1.00 93.12 99 VAL A C 1
ATOM 786 O O . VAL A 1 99 ? 15.046 1.936 -10.016 1.00 93.12 99 VAL A O 1
ATOM 789 N N . VAL A 1 100 ? 13.128 2.919 -9.386 1.00 90.94 100 VAL A N 1
ATOM 790 C CA . VAL A 1 100 ? 13.056 3.804 -10.552 1.00 90.94 100 VAL A CA 1
ATOM 791 C C . VAL A 1 100 ? 14.186 4.830 -10.516 1.00 90.94 100 VAL A C 1
ATOM 793 O O . VAL A 1 100 ? 14.821 5.054 -11.543 1.00 90.94 100 VAL A O 1
ATOM 796 N N . ASP A 1 101 ? 14.451 5.440 -9.362 1.00 90.38 101 ASP A N 1
ATOM 797 C CA . ASP A 1 101 ? 15.508 6.440 -9.211 1.00 90.38 101 ASP A CA 1
ATOM 798 C C . ASP A 1 101 ? 16.898 5.831 -9.443 1.00 90.38 101 ASP A C 1
ATOM 800 O O . ASP A 1 101 ? 17.664 6.364 -10.240 1.00 90.38 101 ASP A O 1
ATOM 804 N N . ASP A 1 102 ? 17.181 4.655 -8.880 1.00 90.38 102 ASP A N 1
ATOM 805 C CA . ASP A 1 102 ? 18.448 3.936 -9.064 1.00 90.38 102 ASP A CA 1
ATOM 806 C C . ASP A 1 102 ? 18.732 3.623 -10.543 1.00 90.38 102 ASP A C 1
ATOM 808 O O . ASP A 1 102 ? 19.870 3.733 -11.007 1.00 90.38 102 ASP A O 1
ATOM 812 N N . GLU A 1 103 ? 17.702 3.250 -11.307 1.00 87.31 103 GLU A N 1
ATOM 813 C CA . GLU A 1 103 ? 17.846 2.919 -12.728 1.00 87.31 103 GLU A CA 1
ATOM 814 C C . GLU A 1 103 ? 17.879 4.160 -13.633 1.00 87.31 103 GLU A C 1
ATOM 816 O O . GLU A 1 103 ? 18.531 4.141 -14.683 1.00 87.31 103 GLU A O 1
ATOM 821 N N . MET A 1 104 ? 17.197 5.244 -13.250 1.00 83.81 104 MET A N 1
ATOM 822 C CA . MET A 1 104 ? 17.024 6.435 -14.089 1.00 83.81 104 MET A CA 1
ATOM 823 C C . MET A 1 104 ? 18.022 7.553 -13.781 1.00 83.81 104 MET A C 1
ATOM 825 O O . MET A 1 104 ? 18.458 8.242 -14.707 1.00 83.81 104 MET A O 1
ATOM 829 N N . ALA A 1 105 ? 18.458 7.717 -12.531 1.00 83.44 105 ALA A N 1
ATOM 830 C CA . ALA A 1 105 ? 19.373 8.779 -12.119 1.00 83.44 105 ALA A CA 1
ATOM 831 C C . ALA A 1 105 ? 20.711 8.770 -12.884 1.00 83.44 105 ALA A C 1
ATOM 833 O O . ALA A 1 105 ? 21.147 9.843 -13.309 1.00 83.44 105 ALA A O 1
ATOM 834 N N . PRO A 1 106 ? 21.362 7.618 -13.161 1.00 80.31 106 PRO A N 1
ATOM 835 C CA . PRO A 1 106 ? 22.576 7.594 -13.981 1.00 80.31 106 PRO A CA 1
ATOM 836 C C . PRO A 1 106 ? 22.325 8.005 -15.437 1.00 80.31 106 PRO A C 1
ATOM 838 O O . PRO A 1 106 ? 23.210 8.565 -16.077 1.00 80.31 106 PRO A O 1
ATOM 841 N N . ARG A 1 107 ? 21.118 7.745 -15.952 1.00 74.62 107 ARG A N 1
ATOM 842 C CA . ARG A 1 107 ? 20.728 7.948 -17.359 1.00 74.62 107 ARG A CA 1
ATOM 843 C C . ARG A 1 107 ? 20.217 9.359 -17.637 1.00 74.62 107 ARG A C 1
ATOM 845 O O . ARG A 1 107 ? 20.210 9.801 -18.781 1.00 74.62 107 ARG A O 1
ATOM 852 N N . MET A 1 108 ? 19.788 10.061 -16.590 1.00 74.12 108 MET A N 1
ATOM 853 C CA . MET A 1 108 ? 19.311 11.440 -16.664 1.00 74.12 108 MET A CA 1
ATOM 854 C C . MET A 1 108 ? 20.431 12.476 -16.489 1.00 74.12 108 MET A C 1
ATOM 856 O O . MET A 1 108 ? 20.176 13.664 -16.702 1.00 74.12 108 MET A O 1
ATOM 860 N N . LYS A 1 109 ? 21.659 12.060 -16.139 1.00 75.44 109 LYS A N 1
ATOM 861 C CA . LYS A 1 109 ? 22.812 12.965 -16.011 1.00 75.44 109 LYS A CA 1
ATOM 862 C C . LYS A 1 109 ? 23.152 13.634 -17.355 1.00 75.44 109 LYS A C 1
ATOM 864 O O . LYS A 1 109 ? 23.007 12.995 -18.397 1.00 75.44 109 LYS A O 1
ATOM 869 N N . PRO A 1 110 ? 23.616 14.899 -17.347 1.00 68.06 110 PRO A N 1
ATOM 870 C CA . PRO A 1 110 ? 24.107 15.554 -18.555 1.00 68.06 110 PRO A CA 1
ATOM 871 C C . PRO A 1 110 ? 25.256 14.744 -19.156 1.00 68.06 110 PRO A C 1
ATOM 873 O O . PRO A 1 110 ? 26.117 14.251 -18.422 1.00 68.06 110 PRO A O 1
ATOM 876 N N . ASN A 1 111 ? 25.284 14.618 -20.482 1.00 67.38 111 ASN A N 1
ATOM 877 C CA . ASN A 1 111 ? 26.418 13.991 -21.160 1.00 67.38 111 ASN A CA 1
ATOM 878 C C . ASN A 1 111 ? 27.705 14.786 -20.878 1.00 67.38 111 ASN A C 1
ATOM 880 O O . ASN A 1 111 ? 27.647 15.965 -20.531 1.00 67.38 111 ASN A O 1
ATOM 884 N N . ALA A 1 112 ? 28.879 14.181 -21.091 1.00 68.06 112 ALA A N 1
ATOM 885 C CA . ALA A 1 112 ? 30.178 14.849 -20.909 1.00 68.06 112 ALA A CA 1
ATOM 886 C C . ALA A 1 112 ? 30.323 16.173 -21.703 1.00 68.06 112 ALA A C 1
ATOM 888 O O . ALA A 1 112 ? 31.165 17.001 -21.372 1.00 68.06 112 ALA A O 1
ATOM 889 N N . ALA A 1 113 ? 29.474 16.385 -22.716 1.00 69.31 113 ALA A N 1
ATOM 890 C CA . ALA A 1 113 ? 29.363 17.608 -23.509 1.00 69.31 113 ALA A CA 1
ATOM 891 C C . ALA A 1 113 ? 28.451 18.705 -22.899 1.00 69.31 113 ALA A C 1
ATOM 893 O O . ALA A 1 113 ? 28.262 19.748 -23.517 1.00 69.31 113 ALA A O 1
ATOM 894 N N . GLY A 1 114 ? 27.857 18.491 -21.718 1.00 68.00 114 GLY A N 1
ATOM 895 C CA . GLY A 1 114 ? 26.983 19.455 -21.032 1.00 68.00 114 GLY A CA 1
ATOM 896 C C . GLY A 1 114 ? 25.557 19.563 -21.589 1.00 68.00 114 GLY A C 1
ATOM 897 O O . GLY A 1 114 ? 24.764 20.361 -21.091 1.00 68.00 114 GLY A O 1
ATOM 898 N N . GLU A 1 115 ? 25.208 18.764 -22.599 1.00 67.69 115 GLU A N 1
ATOM 899 C CA . GLU A 1 115 ? 23.861 18.736 -23.168 1.00 67.69 115 GLU A CA 1
ATOM 900 C C . GLU A 1 115 ? 22.862 18.056 -22.211 1.00 67.69 115 GLU A C 1
ATOM 902 O O . GLU A 1 115 ? 23.210 17.055 -21.566 1.00 67.69 115 GLU A O 1
ATOM 907 N N . PRO A 1 116 ? 21.617 18.568 -22.104 1.00 64.25 116 PRO A N 1
ATOM 908 C CA . PRO A 1 116 ? 20.585 17.937 -21.291 1.00 64.25 116 PRO A CA 1
ATOM 909 C C . PRO A 1 116 ? 20.316 16.517 -21.796 1.00 64.25 116 PRO A C 1
ATOM 911 O O . PRO A 1 116 ? 20.257 16.280 -23.004 1.00 64.25 116 PRO A O 1
ATOM 914 N N . SER A 1 117 ? 20.143 15.572 -20.869 1.00 68.00 117 SER A N 1
ATOM 915 C CA . SER A 1 117 ? 19.857 14.182 -21.222 1.00 68.00 117 SER A CA 1
ATOM 916 C C . SER A 1 117 ? 18.603 14.099 -22.103 1.00 68.00 117 SER A C 1
ATOM 918 O O . SER A 1 117 ? 17.576 14.730 -21.849 1.00 68.00 117 SER A O 1
ATOM 920 N N . SER A 1 118 ? 18.688 13.328 -23.191 1.00 67.06 118 SER A N 1
ATOM 921 C CA . SER A 1 118 ? 17.562 13.136 -24.119 1.00 67.06 118 SER A CA 1
ATOM 922 C C . SER A 1 118 ? 16.425 12.313 -23.486 1.00 67.06 118 SER A C 1
ATOM 924 O O . SER A 1 118 ? 15.286 12.346 -23.956 1.00 67.06 118 SER A O 1
ATOM 926 N N . PHE A 1 119 ? 16.723 11.611 -22.389 1.00 70.50 119 PHE A N 1
ATOM 927 C CA . PHE A 1 119 ? 15.819 10.710 -21.692 1.00 70.50 119 PHE A CA 1
ATOM 928 C C . PHE A 1 119 ? 15.062 11.423 -20.559 1.00 70.50 119 PHE A C 1
ATOM 930 O O . PHE A 1 119 ? 15.662 11.996 -19.653 1.00 70.50 119 PHE A O 1
ATOM 937 N N . SER A 1 120 ? 13.727 11.360 -20.584 1.00 75.19 120 SER A N 1
ATOM 938 C CA . SER A 1 120 ? 12.854 11.917 -19.545 1.00 75.19 120 SER A CA 1
ATOM 939 C C . SER A 1 120 ? 11.806 10.890 -19.134 1.00 75.19 120 SER A C 1
ATOM 941 O O . SER A 1 120 ? 11.184 10.256 -19.985 1.00 75.19 120 SER A O 1
ATOM 943 N N . TYR A 1 121 ? 11.601 10.749 -17.827 1.00 80.38 121 TYR A N 1
ATOM 944 C CA . TYR A 1 121 ? 10.638 9.830 -17.235 1.00 80.38 121 TYR A CA 1
ATOM 945 C C . TYR A 1 121 ? 9.607 10.599 -16.403 1.00 80.38 121 TYR A C 1
ATOM 947 O O . TYR A 1 121 ? 9.937 11.570 -15.720 1.00 80.38 121 TYR A O 1
ATOM 955 N N . ARG A 1 122 ? 8.344 10.162 -16.449 1.00 86.38 122 ARG A N 1
ATOM 956 C CA . ARG A 1 122 ? 7.250 10.744 -15.667 1.00 86.38 122 ARG A CA 1
ATOM 957 C C . ARG A 1 122 ? 6.364 9.642 -15.103 1.00 86.38 122 ARG A C 1
ATOM 959 O O . ARG A 1 122 ? 5.959 8.739 -15.827 1.00 86.38 122 ARG A O 1
ATOM 966 N N . TYR A 1 123 ? 6.019 9.762 -13.826 1.00 88.62 123 TYR A N 1
ATOM 967 C CA . TYR A 1 123 ? 5.087 8.848 -13.176 1.00 88.62 123 TYR A CA 1
ATOM 968 C C . TYR A 1 123 ? 3.655 9.003 -13.716 1.00 88.62 123 TYR A C 1
ATOM 970 O O . TYR A 1 123 ? 3.187 10.117 -13.964 1.00 88.62 123 TYR A O 1
ATOM 978 N N . GLY A 1 124 ? 2.952 7.878 -13.868 1.00 90.12 124 GLY A N 1
ATOM 979 C CA . GLY A 1 124 ? 1.553 7.841 -14.301 1.00 90.12 124 GLY A CA 1
ATOM 980 C C . GLY A 1 124 ? 0.544 8.098 -13.174 1.00 90.12 124 GLY A C 1
ATOM 981 O O . GLY A 1 124 ? 0.878 8.076 -11.988 1.00 90.12 124 GLY A O 1
ATOM 982 N N . TYR A 1 125 ? -0.727 8.281 -13.544 1.00 92.69 125 TYR A N 1
ATOM 983 C CA . TYR A 1 125 ? -1.820 8.528 -12.592 1.00 92.69 125 TYR A CA 1
ATOM 984 C C . TYR A 1 125 ? -2.051 7.373 -11.611 1.00 92.69 125 TYR A C 1
ATOM 986 O O . TYR A 1 125 ? -2.303 7.622 -10.435 1.00 92.69 125 TYR A O 1
ATOM 994 N N . SER A 1 126 ? -1.910 6.119 -12.052 1.00 92.38 126 SER A N 1
ATOM 995 C CA . SER A 1 126 ? -2.073 4.947 -11.180 1.00 92.38 126 SER A CA 1
ATOM 996 C C . SER A 1 126 ? -1.055 4.931 -10.041 1.00 92.38 126 SER A C 1
ATOM 998 O O . SER A 1 126 ? -1.395 4.598 -8.910 1.00 92.38 126 SER A O 1
ATOM 1000 N N . PHE A 1 127 ? 0.180 5.359 -10.317 1.00 92.50 127 PHE A N 1
ATOM 1001 C CA . PHE A 1 127 ? 1.208 5.490 -9.290 1.00 92.50 127 PHE A CA 1
ATOM 1002 C C . PHE A 1 127 ? 0.869 6.613 -8.298 1.00 92.50 127 PHE A C 1
ATOM 1004 O O . PHE A 1 127 ? 0.984 6.416 -7.093 1.00 92.50 127 PHE A O 1
ATOM 1011 N N . MET A 1 128 ? 0.380 7.762 -8.780 1.00 93.38 128 MET A N 1
ATOM 1012 C CA . MET A 1 128 ? -0.083 8.846 -7.899 1.00 93.38 128 MET A CA 1
ATOM 1013 C C . MET A 1 128 ? -1.225 8.382 -6.987 1.00 93.38 128 MET A C 1
ATOM 1015 O O . MET A 1 128 ? -1.212 8.672 -5.795 1.00 93.38 128 MET A O 1
ATOM 1019 N N . ALA A 1 129 ? -2.183 7.619 -7.519 1.00 93.25 129 ALA A N 1
ATOM 1020 C CA . ALA A 1 129 ? -3.267 7.042 -6.729 1.00 93.25 129 ALA A CA 1
ATOM 1021 C C . ALA A 1 129 ? -2.746 6.053 -5.670 1.00 93.25 129 ALA A C 1
ATOM 1023 O O . ALA A 1 129 ? -3.161 6.124 -4.515 1.00 93.25 129 ALA A O 1
ATOM 1024 N N . ALA A 1 130 ? -1.797 5.183 -6.031 1.00 93.25 130 ALA A N 1
ATOM 1025 C CA . ALA A 1 130 ? -1.162 4.258 -5.094 1.00 93.25 130 ALA A CA 1
ATOM 1026 C C . ALA A 1 130 ? -0.405 4.999 -3.977 1.00 93.25 130 ALA A C 1
ATOM 1028 O O . ALA A 1 130 ? -0.568 4.664 -2.806 1.00 93.25 130 ALA A O 1
ATOM 1029 N N . ALA A 1 131 ? 0.346 6.052 -4.310 1.00 93.56 131 ALA A N 1
ATOM 1030 C CA . ALA A 1 131 ? 1.046 6.882 -3.329 1.00 93.56 131 ALA A CA 1
ATOM 1031 C C . ALA A 1 131 ? 0.082 7.630 -2.393 1.00 93.56 131 ALA A C 1
ATOM 1033 O O . ALA A 1 131 ? 0.315 7.711 -1.188 1.00 93.56 131 ALA A O 1
ATOM 1034 N N . LEU A 1 132 ? -1.033 8.139 -2.926 1.00 93.75 132 LEU A N 1
ATOM 1035 C CA . LEU A 1 132 ? -2.041 8.858 -2.145 1.00 93.75 132 LEU A CA 1
ATOM 1036 C C . LEU A 1 132 ? -2.938 7.940 -1.306 1.00 93.75 132 LEU A C 1
ATOM 1038 O O . LEU A 1 132 ? -3.543 8.417 -0.348 1.00 93.75 132 LEU A O 1
ATOM 1042 N N . SER A 1 133 ? -3.010 6.642 -1.618 1.00 92.94 133 SER A N 1
ATOM 1043 C CA . SER A 1 133 ? -3.863 5.666 -0.919 1.00 92.94 133 SER A CA 1
ATOM 1044 C C . SER A 1 133 ? -3.553 5.515 0.577 1.00 92.94 133 SER A C 1
ATOM 1046 O O . SER A 1 133 ? -4.418 5.110 1.354 1.00 92.94 133 SER A O 1
ATOM 1048 N N . PHE A 1 134 ? -2.358 5.919 1.012 1.00 90.12 134 PHE A N 1
ATOM 1049 C CA . PHE A 1 134 ? -1.990 5.938 2.423 1.00 90.12 134 PHE A CA 1
ATOM 1050 C C . PHE A 1 134 ? -2.830 6.926 3.249 1.00 90.12 134 PHE A C 1
ATOM 1052 O O . PHE A 1 134 ? -3.192 6.627 4.384 1.00 90.12 134 PHE A O 1
ATOM 1059 N N . LEU A 1 135 ? -3.197 8.083 2.690 1.00 93.69 135 LEU A N 1
ATOM 1060 C CA . LEU A 1 135 ? -3.964 9.110 3.405 1.00 93.69 135 LEU A CA 1
ATOM 1061 C C . LEU A 1 135 ? -5.353 8.625 3.863 1.00 93.69 135 LEU A C 1
ATOM 1063 O O . LEU A 1 135 ? -5.651 8.743 5.055 1.00 93.69 135 LEU A O 1
ATOM 1067 N N . PRO A 1 136 ? -6.208 8.051 2.990 1.00 92.62 136 PRO A N 1
ATOM 1068 C CA . PRO A 1 136 ? -7.487 7.510 3.432 1.00 92.62 136 PRO A CA 1
ATOM 1069 C C . PRO A 1 136 ? -7.322 6.319 4.386 1.00 92.62 136 PRO A C 1
ATOM 1071 O O . PRO A 1 136 ? -8.147 6.167 5.285 1.00 92.62 136 PRO A O 1
ATOM 1074 N N . ALA A 1 137 ? -6.255 5.516 4.266 1.00 90.88 137 ALA A N 1
ATOM 1075 C CA . ALA A 1 137 ? -5.974 4.444 5.224 1.00 90.88 137 ALA A CA 1
ATOM 1076 C C . ALA A 1 137 ? -5.713 4.999 6.638 1.00 90.88 137 ALA A C 1
ATOM 1078 O O . ALA A 1 137 ? -6.324 4.536 7.603 1.00 90.88 137 ALA A O 1
ATOM 1079 N N . GLN A 1 138 ? -4.901 6.055 6.761 1.00 93.31 138 GLN A N 1
ATOM 1080 C CA . GLN A 1 138 ? -4.647 6.725 8.043 1.00 93.31 138 GLN A CA 1
ATOM 1081 C C . GLN A 1 138 ? -5.910 7.369 8.623 1.00 93.31 138 GLN A C 1
ATOM 1083 O O . GLN A 1 138 ? -6.160 7.279 9.828 1.00 93.31 138 GLN A O 1
ATOM 1088 N N . LEU A 1 139 ? -6.747 7.967 7.771 1.00 94.44 139 LEU A N 1
ATOM 1089 C CA . LEU A 1 139 ? -8.038 8.505 8.194 1.00 94.44 139 LEU A CA 1
ATOM 1090 C C . LEU A 1 139 ? -8.951 7.402 8.751 1.00 94.44 139 LEU A C 1
ATOM 1092 O O . LEU A 1 139 ? -9.571 7.596 9.794 1.00 94.44 139 LEU A O 1
ATOM 1096 N N . CYS A 1 140 ? -8.995 6.229 8.113 1.00 92.12 140 CYS A N 1
ATOM 1097 C CA . CYS A 1 140 ? -9.775 5.089 8.602 1.00 92.12 140 CYS A CA 1
ATOM 1098 C C . CYS A 1 140 ? -9.309 4.635 9.991 1.00 92.12 140 CYS A C 1
ATOM 1100 O O . CYS A 1 140 ? -10.140 4.408 10.869 1.00 92.12 140 CYS A O 1
ATOM 1102 N N . ILE A 1 141 ? -7.996 4.558 10.222 1.00 93.19 141 ILE A N 1
ATOM 1103 C CA . ILE A 1 141 ? -7.420 4.184 11.524 1.00 93.19 141 ILE A CA 1
ATOM 1104 C C . ILE A 1 141 ? -7.817 5.193 12.600 1.00 93.19 141 ILE A C 1
ATOM 1106 O O . ILE A 1 141 ? -8.250 4.801 13.689 1.00 93.19 141 ILE A O 1
ATOM 1110 N N . TYR A 1 142 ? -7.713 6.487 12.290 1.00 92.56 142 TYR A N 1
ATOM 1111 C CA . TYR A 1 142 ? -8.113 7.554 13.202 1.00 92.56 142 TYR A CA 1
ATOM 1112 C C . TYR A 1 142 ? -9.598 7.450 13.563 1.00 92.56 142 TYR A C 1
ATOM 1114 O O . TYR A 1 142 ? -9.936 7.374 14.745 1.00 92.56 142 TYR A O 1
ATOM 1122 N N . LEU A 1 143 ? -10.480 7.371 12.562 1.00 90.69 143 LEU A N 1
ATOM 1123 C CA . LEU A 1 143 ? -11.926 7.268 12.772 1.00 90.69 143 LEU A CA 1
ATOM 1124 C C . LEU A 1 143 ? -12.292 6.023 13.584 1.00 90.69 143 LEU A C 1
ATOM 1126 O O . LEU A 1 143 ? -13.083 6.107 14.520 1.00 90.69 143 LEU A O 1
ATOM 1130 N N . GLN A 1 144 ? -11.681 4.880 13.276 1.00 88.75 144 GLN A N 1
ATOM 1131 C CA . GLN A 1 144 ? -11.937 3.624 13.972 1.00 88.75 144 GLN A CA 1
ATOM 1132 C C . GLN A 1 144 ? -11.529 3.684 15.447 1.00 88.75 144 GLN A C 1
ATOM 1134 O O . GLN A 1 144 ? -12.262 3.227 16.328 1.00 88.75 144 GLN A O 1
ATOM 1139 N N . THR A 1 145 ? -10.381 4.297 15.719 1.00 86.88 145 THR A N 1
ATOM 1140 C CA . THR A 1 145 ? -9.864 4.498 17.075 1.00 86.88 145 THR A CA 1
ATOM 1141 C C . THR A 1 145 ? -10.734 5.484 17.858 1.00 86.88 145 THR A C 1
ATOM 1143 O O . THR A 1 145 ? -11.074 5.228 19.013 1.00 86.88 145 THR A O 1
ATOM 1146 N N . GLN A 1 146 ? -11.169 6.580 17.228 1.00 87.44 146 GLN A N 1
ATOM 1147 C CA . GLN A 1 146 ? -12.084 7.549 17.840 1.00 87.44 146 GLN A CA 1
ATOM 1148 C C . GLN A 1 146 ? -13.440 6.922 18.170 1.00 87.44 146 GLN A C 1
ATOM 1150 O O . GLN A 1 146 ? -13.904 7.036 19.303 1.00 87.44 146 GLN A O 1
ATOM 1155 N N . MET A 1 147 ? -14.050 6.199 17.226 1.00 84.44 147 MET A N 1
ATOM 1156 C CA . MET A 1 147 ? -15.312 5.488 17.461 1.00 84.44 147 MET A CA 1
ATOM 1157 C C . MET A 1 147 ? -15.194 4.481 18.608 1.00 84.44 147 MET A C 1
ATOM 1159 O O . MET A 1 147 ? -16.114 4.347 19.415 1.00 84.44 147 MET A O 1
ATOM 1163 N N . TYR A 1 148 ? -14.055 3.794 18.712 1.00 82.88 148 TYR A N 1
ATOM 1164 C CA . TYR A 1 148 ? -13.784 2.881 19.815 1.00 82.88 148 TYR A CA 1
ATOM 1165 C C . TYR A 1 148 ? -13.707 3.611 21.166 1.00 82.88 148 TYR A C 1
ATOM 1167 O O . TYR A 1 148 ? -14.370 3.210 22.123 1.00 82.88 148 TYR A O 1
ATOM 1175 N N . PHE A 1 149 ? -12.962 4.717 21.247 1.00 82.56 149 PHE A N 1
ATOM 1176 C CA . PHE A 1 149 ? -12.840 5.487 22.487 1.00 82.56 149 PHE A CA 1
ATOM 1177 C C . PHE A 1 149 ? -14.136 6.175 22.916 1.00 82.56 149 PHE A C 1
ATOM 1179 O O . PHE A 1 149 ? -14.372 6.300 24.117 1.00 82.56 149 PHE A O 1
ATOM 1186 N N . GLN A 1 150 ? -14.967 6.601 21.964 1.00 83.88 150 GLN A N 1
ATOM 1187 C CA . GLN A 1 150 ? -16.290 7.159 22.250 1.00 83.88 150 GLN A CA 1
ATOM 1188 C C . GLN A 1 150 ? -17.273 6.091 22.743 1.00 83.88 150 GLN A C 1
ATOM 1190 O O . GLN A 1 150 ? -18.146 6.393 23.552 1.00 83.88 150 GLN A O 1
ATOM 1195 N N . ARG A 1 151 ? -17.134 4.837 22.290 1.00 79.12 151 ARG A N 1
ATOM 1196 C CA . ARG A 1 151 ? -18.006 3.730 22.709 1.00 79.12 151 ARG A CA 1
ATOM 1197 C C . ARG A 1 151 ? -17.773 3.289 24.154 1.00 79.12 151 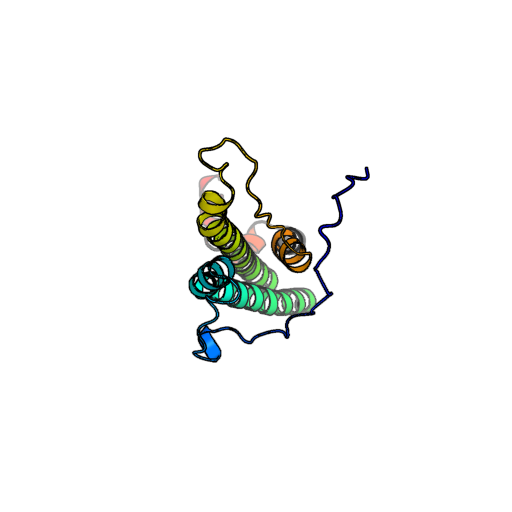ARG A C 1
ATOM 1199 O O . ARG A 1 151 ? -18.738 2.917 24.810 1.00 79.12 151 ARG A O 1
ATOM 1206 N N . TYR A 1 152 ? -16.533 3.338 24.635 1.00 76.06 152 TYR A N 1
ATOM 1207 C CA . TYR A 1 152 ? -16.168 2.944 25.999 1.00 76.06 152 TYR A CA 1
ATOM 1208 C C . TYR A 1 152 ? -15.655 4.160 26.771 1.00 76.06 152 TYR A C 1
ATOM 1210 O O . TYR A 1 152 ? -14.448 4.376 26.805 1.00 76.06 152 TYR A O 1
ATOM 1218 N N . PRO A 1 153 ? -16.521 4.999 27.364 1.00 70.44 153 PRO A N 1
ATOM 1219 C CA . PRO A 1 153 ? -16.094 6.245 27.999 1.00 70.44 153 PRO A CA 1
ATOM 1220 C C . PRO A 1 153 ? -15.305 6.017 29.295 1.00 70.44 153 PRO A C 1
ATOM 1222 O O . PRO A 1 153 ? -14.424 6.816 29.621 1.00 70.44 153 PRO A O 1
ATOM 1225 N N . THR A 1 154 ? -15.560 4.924 30.023 1.00 73.00 154 THR A N 1
ATOM 1226 C CA . THR A 1 154 ? -14.890 4.664 31.301 1.00 73.00 154 THR A CA 1
ATOM 1227 C C . THR A 1 154 ? -13.500 4.032 31.102 1.00 73.00 154 THR A C 1
ATOM 1229 O O . THR A 1 154 ? -13.337 3.095 30.315 1.00 73.00 154 THR A O 1
ATOM 1232 N N . PRO A 1 155 ? -12.462 4.478 31.841 1.00 66.38 155 PRO A N 1
ATOM 1233 C CA . PRO A 1 155 ? -11.110 3.919 31.729 1.00 66.38 155 PRO A CA 1
ATOM 1234 C C . PRO A 1 155 ? -11.026 2.416 32.035 1.00 66.38 155 PRO A C 1
ATOM 1236 O O . PRO A 1 155 ? -10.182 1.724 31.475 1.00 66.38 155 PRO A O 1
ATOM 1239 N N . ARG A 1 156 ? -11.915 1.908 32.905 1.00 63.38 156 ARG A N 1
ATOM 1240 C CA . ARG A 1 156 ? -11.995 0.485 33.285 1.00 63.38 156 ARG A CA 1
ATOM 1241 C C . ARG A 1 156 ? -12.517 -0.413 32.164 1.00 63.38 156 ARG A C 1
ATOM 1243 O O . ARG A 1 156 ? -12.187 -1.590 32.122 1.00 63.38 156 ARG A O 1
ATOM 1250 N N . GLU A 1 157 ? -13.354 0.110 31.273 1.00 70.06 157 GLU A N 1
ATOM 1251 C CA . GLU A 1 157 ? -13.832 -0.651 30.114 1.00 70.06 157 GLU A CA 1
ATOM 1252 C C . GLU A 1 157 ? -12.791 -0.655 28.994 1.00 70.06 157 GLU A C 1
ATOM 1254 O O . GLU A 1 157 ? -12.571 -1.689 28.367 1.00 70.06 157 GLU A O 1
ATOM 1259 N N . LYS A 1 158 ? -12.074 0.464 28.809 1.00 71.12 158 LYS A N 1
ATOM 1260 C CA . LYS A 1 158 ? -10.964 0.566 27.847 1.00 71.12 158 LYS A CA 1
ATOM 1261 C C . LYS A 1 158 ? -9.834 -0.417 28.165 1.00 71.12 158 LYS A C 1
ATOM 1263 O O . LYS A 1 158 ? -9.251 -0.995 27.248 1.00 71.12 158 LYS A O 1
ATOM 1268 N N . SER A 1 159 ? -9.542 -0.615 29.451 1.00 67.69 159 SER A N 1
ATOM 1269 C CA . SER A 1 159 ? -8.430 -1.448 29.906 1.00 67.69 159 SER A CA 1
ATOM 1270 C C . SER A 1 159 ? -8.661 -2.954 29.776 1.00 67.69 159 SER A C 1
ATOM 1272 O O . SER A 1 159 ? -7.697 -3.705 29.695 1.00 67.69 159 SER A O 1
ATOM 1274 N N . LYS A 1 160 ? -9.918 -3.401 29.652 1.00 67.44 160 LYS A N 1
ATOM 1275 C CA . LYS A 1 160 ? -10.249 -4.816 29.399 1.00 67.44 160 LYS A CA 1
ATOM 1276 C C . LYS A 1 160 ? -9.850 -5.306 28.007 1.00 67.44 160 LYS A C 1
ATOM 1278 O O . LYS A 1 160 ? -9.748 -6.507 27.792 1.00 67.44 160 LYS A O 1
ATOM 1283 N N . VAL A 1 161 ? -9.681 -4.391 27.055 1.00 68.88 161 VAL A N 1
ATOM 1284 C CA . VAL A 1 161 ? -9.420 -4.714 25.643 1.00 68.88 161 VAL A CA 1
ATOM 1285 C C . VAL A 1 161 ? -7.980 -4.388 25.248 1.00 68.88 161 VAL A C 1
ATOM 1287 O O . VAL A 1 161 ? -7.429 -5.047 24.372 1.00 68.88 161 VAL A O 1
ATOM 1290 N N . ILE A 1 162 ? -7.365 -3.382 25.881 1.00 71.12 162 ILE A N 1
ATOM 1291 C CA . ILE A 1 162 ? -5.977 -2.982 25.632 1.00 71.12 162 ILE A CA 1
ATOM 1292 C C . ILE A 1 162 ? -5.107 -3.541 26.769 1.00 71.12 162 ILE A C 1
ATOM 1294 O O . ILE A 1 162 ? -5.092 -2.949 27.854 1.00 71.12 162 ILE A O 1
ATOM 1298 N N . PRO A 1 163 ? -4.393 -4.663 26.557 1.00 67.88 163 PRO A N 1
ATOM 1299 C CA . PRO A 1 163 ? -3.506 -5.213 27.577 1.00 67.88 163 PRO A CA 1
ATOM 1300 C C . PRO A 1 163 ? -2.415 -4.194 27.949 1.00 67.88 163 PRO A C 1
ATOM 1302 O O . PRO A 1 163 ? -1.890 -3.498 27.081 1.00 67.88 163 PRO A O 1
ATOM 1305 N N . GLY A 1 164 ? -2.103 -4.077 29.244 1.00 69.00 164 GLY A N 1
ATOM 1306 C CA . GLY A 1 164 ? -1.104 -3.140 29.787 1.00 69.00 164 GLY A CA 1
ATOM 1307 C C . GLY A 1 164 ? -1.623 -1.737 30.138 1.00 69.00 164 GLY A C 1
ATOM 1308 O O . GLY A 1 164 ? -0.920 -0.965 30.789 1.00 69.00 164 GLY A O 1
ATOM 1309 N N . LEU A 1 165 ? -2.866 -1.388 29.779 1.00 71.88 165 LEU A N 1
ATOM 1310 C CA . LEU A 1 165 ? -3.441 -0.086 30.147 1.00 71.88 165 LEU A CA 1
ATOM 1311 C C . LEU A 1 165 ? -3.772 0.014 31.651 1.00 71.88 165 LEU A C 1
ATOM 1313 O O . LEU A 1 165 ? -3.781 1.111 32.209 1.00 71.88 165 LEU A O 1
ATOM 1317 N N . GLU A 1 166 ? -4.039 -1.114 32.320 1.00 70.50 166 GLU A N 1
ATOM 1318 C CA . GLU A 1 166 ? -4.265 -1.144 33.776 1.00 70.50 166 GLU A CA 1
ATOM 1319 C C . GLU A 1 166 ? -2.994 -0.867 34.570 1.00 70.50 166 GLU A C 1
ATOM 1321 O O . GLU A 1 166 ? -3.043 -0.101 35.532 1.00 70.50 166 GLU A O 1
ATOM 1326 N N . ASP A 1 167 ? -1.866 -1.425 34.134 1.00 75.81 167 ASP A N 1
ATOM 1327 C CA . ASP A 1 167 ? -0.572 -1.254 34.798 1.00 75.81 167 ASP A CA 1
ATOM 1328 C C . ASP A 1 167 ? -0.115 0.204 34.737 1.00 75.81 167 ASP A C 1
ATOM 1330 O O . ASP A 1 167 ? 0.335 0.768 35.731 1.00 75.81 167 ASP A O 1
ATOM 1334 N N . LEU A 1 168 ? -0.333 0.856 33.592 1.00 69.62 168 LEU A N 1
ATOM 1335 C CA . LEU A 1 168 ? -0.029 2.273 33.405 1.00 69.62 168 LEU A CA 1
ATOM 1336 C C . LEU A 1 168 ? -0.913 3.159 34.298 1.00 69.62 168 LEU A C 1
ATOM 1338 O O . LEU A 1 168 ? -0.431 4.124 34.876 1.00 69.62 168 LEU A O 1
ATOM 1342 N N . ARG A 1 169 ? -2.190 2.808 34.492 1.00 69.81 169 ARG A N 1
ATOM 1343 C CA . ARG A 1 169 ? -3.071 3.513 35.440 1.00 69.81 169 ARG A CA 1
ATOM 1344 C C . ARG A 1 169 ? -2.592 3.362 36.886 1.00 69.81 169 ARG A C 1
ATOM 1346 O O . ARG A 1 169 ? -2.613 4.342 37.619 1.00 69.81 169 ARG A O 1
ATOM 1353 N N . ASN A 1 170 ? -2.195 2.157 37.288 1.00 74.25 170 ASN A N 1
ATOM 1354 C CA . ASN A 1 170 ? -1.746 1.871 38.653 1.00 74.25 170 ASN A CA 1
ATOM 1355 C C . ASN A 1 170 ? -0.368 2.484 38.971 1.00 74.25 170 ASN A C 1
ATOM 1357 O O . ASN A 1 170 ? -0.015 2.585 40.135 1.00 74.25 170 ASN A O 1
ATOM 1361 N N . LEU A 1 171 ? 0.403 2.888 37.955 1.00 78.12 171 LEU A N 1
ATOM 1362 C CA . LEU A 1 171 ? 1.669 3.610 38.120 1.00 78.12 171 LEU A CA 1
ATOM 1363 C C . LEU A 1 171 ? 1.470 5.113 38.406 1.00 78.12 171 LEU A C 1
ATOM 1365 O O . LEU A 1 171 ? 2.352 5.760 38.961 1.00 78.12 171 LEU A O 1
ATOM 1369 N N . PHE A 1 172 ? 0.338 5.677 37.977 1.00 69.19 172 PHE A N 1
ATOM 1370 C CA . PHE A 1 172 ? 0.013 7.106 38.095 1.00 69.19 172 PHE A CA 1
ATOM 1371 C C . PHE A 1 172 ? -1.023 7.417 39.192 1.00 69.19 172 PHE A C 1
ATOM 1373 O O . PHE A 1 172 ? -1.397 8.581 39.354 1.00 69.19 172 PHE A O 1
ATOM 1380 N N . LEU A 1 173 ? -1.492 6.398 39.920 1.00 60.66 173 LEU A N 1
ATOM 1381 C CA . LEU A 1 173 ? -2.340 6.500 41.114 1.00 60.66 173 LEU A CA 1
ATOM 1382 C C . LEU A 1 173 ? -1.537 6.097 42.349 1.00 60.66 173 LEU A C 1
ATOM 1384 O O . LEU A 1 173 ? -1.747 6.745 43.395 1.00 60.66 173 LEU A O 1
#

Radius of gyration: 24.54 Å; chains: 1; bounding box: 53×43×81 Å

Foldseek 3Di:
DDDDDPDDPDDDPPPPPDDDQCVVVVDDCVVVPVLVNQLSVQLPVLVVLLVVLVVLLVVLVVLCVVCVVVVDLSLVVSLVSLVSSLVSLLVSLVSSVVSNCVSCVVQQDQDPVRHGRPDDDDDDPVSVCSNCVSVVSVVSSVVSVVVNCVSDVDQVVVPVSDPPSVVVVVVVD

Secondary structure (DSSP, 8-state):
--------TT-----PPPPPPHHHH----HHHHHHHHHHHHHTHHHHHHHHHHHHHHHHHHHHHHHHHHHT-THHHHHHHHHHHHHHHHHHHHHHHHHHHHHHHHHHHSPPTT-PPPS------HHHHHHHHTHHHHHHHHHHHHHHHHHH--SHHHHTTTSTTHHHHHHH--